Protein AF-A0A0J1GUE4-F1 (afdb_monomer_lite)

Sequence (64 aa):
MKAEDILRIQKLAARIRTMSVISQEGKLHELGQDDILELLEMQQEQASEIERMANRALKSITAR

Foldseek 3Di:
DDPVLVVLLVVLVVLLVVLVCCVPVPCVVVDDPVNVVVSVVSNVVSVVVNVVSVVVVVCVVVVD

pLDDT: mean 84.65, std 12.2, range [51.91, 97.0]

Radius of gyration: 15.06 Å; chains: 1; bounding box: 30×18×47 Å

Secondary structure (DSSP, 8-state):
--HHHHHHHHHHHHHHHHHHHHIIIIIGGGS-HHHHHHHHHHHHHHHHHHHHHHHHHHHHHHT-

Structure (mmCIF, N/CA/C/O backbone):
data_AF-A0A0J1GUE4-F1
#
_entry.id   AF-A0A0J1GUE4-F1
#
loop_
_atom_site.group_PDB
_atom_site.id
_atom_site.type_symbol
_atom_site.label_atom_id
_atom_site.label_alt_id
_atom_site.label_comp_id
_atom_site.label_asym_id
_atom_site.label_entity_id
_atom_site.label_seq_id
_atom_site.pdbx_PDB_ins_code
_atom_site.Cartn_x
_atom_site.Cartn_y
_atom_site.Cartn_z
_atom_site.occupancy
_atom_site.B_iso_or_equiv
_atom_site.auth_seq_id
_atom_site.auth_comp_id
_atom_site.auth_asym_id
_atom_site.auth_atom_id
_atom_site.pdbx_PDB_model_num
ATOM 1 N N . MET A 1 1 ? -12.910 -2.855 13.865 1.00 84.19 1 MET A N 1
ATOM 2 C CA . MET A 1 1 ? -12.673 -2.664 12.416 1.00 84.19 1 MET A CA 1
ATOM 3 C C . MET A 1 1 ? -13.916 -3.114 11.662 1.00 84.19 1 MET A C 1
ATOM 5 O O . MET A 1 1 ? -14.484 -4.127 12.057 1.00 84.19 1 MET A O 1
ATOM 9 N N . LYS A 1 2 ? -14.381 -2.358 10.664 1.00 88.38 2 LYS A N 1
ATOM 10 C CA . LYS A 1 2 ? -15.584 -2.689 9.876 1.00 88.38 2 LYS A CA 1
ATOM 11 C C . LYS A 1 2 ? -15.215 -3.508 8.631 1.00 88.38 2 LYS A C 1
ATOM 13 O O . LYS A 1 2 ? -14.060 -3.519 8.218 1.00 88.38 2 LYS A O 1
ATOM 18 N N . ALA A 1 3 ? -16.195 -4.168 8.008 1.00 89.62 3 ALA A N 1
ATOM 19 C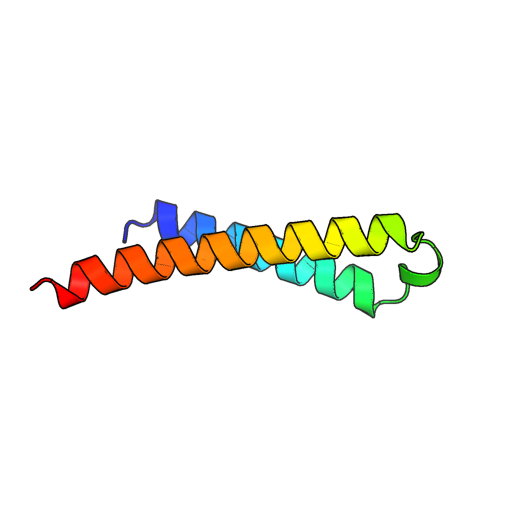 CA . ALA A 1 3 ? -15.980 -4.925 6.767 1.00 89.62 3 ALA A CA 1
ATOM 20 C C . ALA A 1 3 ? -15.422 -4.048 5.625 1.00 89.62 3 ALA A C 1
ATOM 22 O O . ALA A 1 3 ? -14.571 -4.490 4.857 1.00 89.62 3 ALA A O 1
ATOM 23 N N . GLU A 1 4 ? -15.839 -2.781 5.565 1.00 91.31 4 GLU A N 1
ATOM 24 C CA . GLU A 1 4 ? -15.329 -1.780 4.617 1.00 91.31 4 GLU A CA 1
ATOM 25 C C . GLU A 1 4 ? -13.821 -1.534 4.774 1.00 91.31 4 GLU A C 1
ATOM 27 O O . GLU A 1 4 ? -13.103 -1.441 3.778 1.00 91.31 4 GLU A O 1
ATOM 32 N N . ASP A 1 5 ? -13.326 -1.491 6.016 1.00 90.94 5 ASP A N 1
ATOM 33 C CA . ASP A 1 5 ? -11.901 -1.316 6.306 1.00 90.94 5 ASP A CA 1
ATOM 34 C C . ASP A 1 5 ? -11.093 -2.518 5.796 1.00 90.94 5 ASP A C 1
ATOM 36 O O . ASP A 1 5 ? -10.031 -2.356 5.199 1.00 90.94 5 ASP A O 1
ATOM 40 N N . ILE A 1 6 ? -11.620 -3.733 5.983 1.00 92.19 6 ILE A N 1
ATOM 41 C CA . ILE A 1 6 ? -10.990 -4.973 5.508 1.00 92.19 6 ILE A CA 1
ATOM 42 C C . ILE A 1 6 ? -10.922 -4.978 3.980 1.00 92.19 6 ILE A C 1
ATOM 44 O O . ILE A 1 6 ? -9.863 -5.245 3.413 1.00 92.19 6 ILE A O 1
ATOM 48 N N . LEU A 1 7 ? -12.024 -4.631 3.309 1.00 94.56 7 LEU A N 1
ATOM 49 C CA . LEU A 1 7 ? -12.066 -4.553 1.850 1.00 94.56 7 LEU A CA 1
ATOM 50 C C . LEU A 1 7 ? -11.065 -3.519 1.315 1.00 94.56 7 LEU A C 1
ATOM 52 O O . LEU A 1 7 ? -10.403 -3.751 0.302 1.00 94.56 7 LEU A O 1
ATOM 56 N N . ARG A 1 8 ? -10.924 -2.381 2.000 1.00 94.62 8 ARG A N 1
ATOM 57 C CA . ARG A 1 8 ? -9.948 -1.346 1.645 1.00 94.62 8 ARG A CA 1
ATOM 58 C C . ARG A 1 8 ? -8.509 -1.832 1.831 1.00 94.62 8 ARG A C 1
ATOM 60 O O . ARG A 1 8 ? -7.716 -1.670 0.907 1.00 94.62 8 ARG A O 1
ATOM 67 N N . ILE A 1 9 ? -8.190 -2.504 2.940 1.00 95.44 9 ILE A N 1
ATOM 68 C CA . ILE A 1 9 ? -6.873 -3.133 3.152 1.00 95.44 9 ILE A CA 1
ATOM 69 C C . ILE A 1 9 ? -6.574 -4.152 2.047 1.00 95.44 9 ILE A C 1
ATOM 71 O O . ILE A 1 9 ? -5.484 -4.137 1.482 1.00 95.44 9 ILE A O 1
ATOM 75 N N . GLN A 1 10 ? -7.539 -5.004 1.689 1.00 94.44 10 GLN A N 1
ATOM 76 C CA . GLN A 1 10 ? -7.363 -5.989 0.618 1.00 94.44 10 GLN A CA 1
ATOM 77 C C . GLN A 1 10 ? -7.052 -5.331 -0.730 1.00 94.44 10 GLN A C 1
ATOM 79 O O . GLN A 1 10 ? -6.165 -5.802 -1.443 1.00 94.44 10 GLN A O 1
ATOM 84 N N . LYS A 1 11 ? -7.735 -4.228 -1.066 1.00 94.69 11 LYS A N 1
ATOM 85 C CA . LYS A 1 11 ? -7.471 -3.455 -2.289 1.00 94.69 11 LYS A CA 1
ATOM 86 C C . LYS A 1 11 ? -6.074 -2.832 -2.286 1.00 94.69 11 LYS A C 1
ATOM 88 O O . LYS A 1 11 ? -5.368 -2.953 -3.283 1.00 94.69 11 LYS A O 1
ATOM 93 N N . LEU A 1 12 ? -5.665 -2.205 -1.182 1.00 94.62 12 LEU A N 1
ATOM 94 C CA . LEU A 1 12 ? -4.323 -1.628 -1.039 1.00 94.62 12 LEU A CA 1
ATOM 95 C C . LEU A 1 12 ? -3.246 -2.714 -1.168 1.00 94.62 12 LEU A C 1
ATOM 97 O O . LEU A 1 12 ? -2.335 -2.591 -1.978 1.00 94.62 12 LEU A O 1
ATOM 101 N N . ALA A 1 13 ? -3.409 -3.836 -0.465 1.00 93.88 13 ALA A N 1
ATOM 102 C CA . ALA A 1 13 ? -2.474 -4.955 -0.530 1.00 93.88 13 ALA A CA 1
ATOM 103 C C . ALA A 1 13 ? -2.398 -5.589 -1.931 1.00 93.88 13 ALA A C 1
ATOM 105 O O . ALA A 1 13 ? -1.326 -6.015 -2.359 1.00 93.88 13 ALA A O 1
ATOM 106 N N . ALA A 1 14 ? -3.518 -5.659 -2.658 1.00 92.50 14 ALA A N 1
ATOM 107 C CA . ALA A 1 14 ? -3.529 -6.127 -4.041 1.00 92.50 14 ALA A CA 1
ATOM 108 C C . ALA A 1 14 ? -2.728 -5.197 -4.963 1.00 92.50 14 ALA A C 1
ATOM 110 O O . ALA A 1 14 ? -1.913 -5.692 -5.736 1.00 92.50 14 ALA A O 1
ATOM 111 N N . ARG A 1 15 ? -2.892 -3.872 -4.833 1.00 90.81 15 ARG A N 1
ATOM 112 C CA . ARG A 1 15 ? -2.132 -2.883 -5.619 1.00 90.81 15 ARG A CA 1
ATOM 113 C C . ARG A 1 15 ? -0.628 -2.991 -5.366 1.00 90.81 15 ARG A C 1
ATOM 115 O O . ARG A 1 15 ? 0.124 -3.094 -6.332 1.00 90.81 15 ARG A O 1
ATOM 122 N N . ILE A 1 16 ? -0.208 -3.082 -4.100 1.00 92.94 16 ILE A N 1
ATOM 123 C CA . ILE A 1 16 ? 1.206 -3.269 -3.729 1.00 92.94 16 ILE A CA 1
ATOM 124 C C . ILE A 1 16 ? 1.786 -4.521 -4.403 1.00 92.94 16 ILE A C 1
ATOM 126 O O . ILE A 1 16 ? 2.852 -4.447 -5.016 1.00 92.94 16 ILE A O 1
ATOM 130 N N . ARG A 1 17 ? 1.075 -5.661 -4.343 1.00 89.75 17 ARG A N 1
ATOM 131 C CA . ARG A 1 17 ? 1.516 -6.910 -4.989 1.00 89.75 17 ARG A CA 1
ATOM 132 C C . ARG A 1 17 ? 1.618 -6.775 -6.503 1.00 89.75 17 ARG A C 1
ATOM 134 O O . ARG A 1 17 ? 2.623 -7.190 -7.064 1.00 89.75 17 ARG A O 1
ATOM 141 N N . THR A 1 18 ? 0.619 -6.187 -7.159 1.00 85.94 18 THR A N 1
ATOM 142 C CA . THR A 1 18 ? 0.649 -5.970 -8.612 1.00 85.94 18 THR A CA 1
ATOM 143 C C . THR A 1 18 ? 1.855 -5.124 -9.021 1.00 85.94 18 THR A C 1
ATOM 145 O O . THR A 1 18 ? 2.569 -5.500 -9.944 1.00 85.94 18 THR A O 1
ATOM 148 N N . MET A 1 19 ? 2.139 -4.037 -8.300 1.00 83.38 19 MET A N 1
ATOM 149 C CA .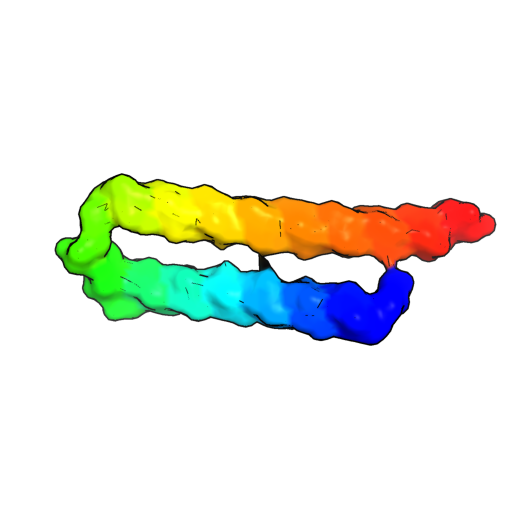 MET A 1 19 ? 3.313 -3.194 -8.560 1.00 83.38 19 MET A CA 1
ATOM 150 C C . MET A 1 19 ? 4.631 -3.949 -8.328 1.00 83.38 19 MET A C 1
ATOM 152 O O . MET A 1 19 ? 5.563 -3.816 -9.115 1.00 83.38 19 MET A O 1
ATOM 156 N N . SER A 1 20 ? 4.695 -4.801 -7.298 1.00 82.62 20 SER A N 1
ATOM 157 C CA . SER A 1 20 ? 5.866 -5.648 -7.036 1.00 82.62 20 SER A CA 1
ATOM 158 C C . SER A 1 20 ? 6.111 -6.670 -8.149 1.00 82.62 20 SER A C 1
ATOM 160 O O . SER A 1 20 ? 7.262 -6.909 -8.500 1.00 82.62 20 SER A O 1
ATOM 162 N N . VAL A 1 21 ? 5.054 -7.269 -8.704 1.00 80.88 21 VAL A N 1
ATOM 163 C CA . VAL A 1 21 ? 5.160 -8.208 -9.832 1.00 80.88 21 VAL A CA 1
ATOM 164 C C . VAL A 1 21 ? 5.660 -7.482 -11.081 1.00 80.88 21 VAL A C 1
ATOM 166 O O . VAL A 1 21 ? 6.613 -7.940 -11.696 1.00 80.88 21 VAL A O 1
ATOM 169 N N . ILE A 1 22 ? 5.101 -6.309 -11.400 1.00 74.50 22 ILE A N 1
ATOM 170 C CA . ILE A 1 22 ? 5.540 -5.485 -12.543 1.00 74.50 22 ILE A CA 1
ATOM 171 C C . ILE A 1 22 ? 7.029 -5.118 -12.431 1.00 74.50 22 ILE A C 1
ATOM 173 O O . ILE A 1 22 ? 7.758 -5.156 -13.422 1.00 74.50 22 ILE A O 1
ATOM 177 N N . SER A 1 23 ? 7.485 -4.797 -11.218 1.00 70.62 23 SER A N 1
ATOM 178 C CA . SER A 1 23 ? 8.892 -4.520 -10.929 1.00 70.62 23 SER A CA 1
ATOM 179 C C . SER A 1 23 ? 9.783 -5.760 -11.138 1.00 70.62 23 SER A C 1
ATOM 181 O O . SER A 1 23 ? 10.824 -5.672 -11.785 1.00 70.62 23 SER A O 1
ATOM 183 N N . GLN A 1 24 ? 9.369 -6.937 -10.658 1.00 69.69 24 GLN A N 1
ATOM 184 C CA . GLN A 1 24 ? 10.180 -8.164 -10.707 1.00 69.69 24 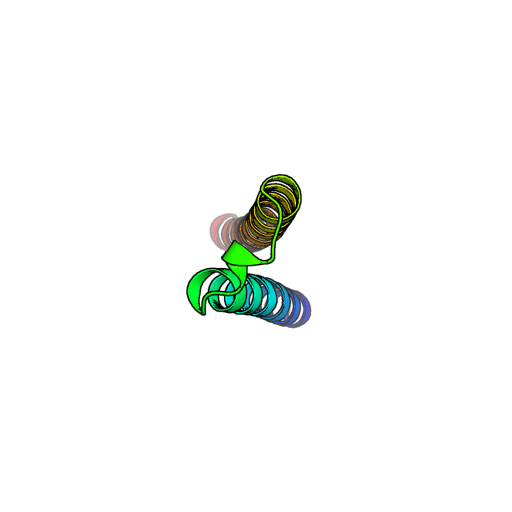GLN A CA 1
ATOM 185 C C . GLN A 1 24 ? 10.174 -8.878 -12.067 1.00 69.69 24 GLN A C 1
ATOM 187 O O . GLN A 1 24 ? 11.204 -9.412 -12.470 1.00 69.69 24 GLN A O 1
ATOM 192 N N . GLU A 1 25 ? 9.056 -8.878 -12.799 1.00 67.88 25 GLU A N 1
ATOM 193 C CA . GLU A 1 25 ? 8.901 -9.579 -14.089 1.00 67.88 25 GLU A CA 1
ATOM 194 C C . GLU A 1 25 ? 9.577 -8.859 -15.273 1.00 67.88 25 GLU A C 1
ATOM 196 O O . GLU A 1 25 ? 9.396 -9.229 -16.431 1.00 67.88 25 GLU A O 1
ATOM 201 N N . GLY A 1 26 ? 10.429 -7.866 -15.003 1.00 54.84 26 GLY A N 1
ATOM 202 C CA . GLY A 1 26 ? 11.414 -7.414 -15.983 1.00 54.84 26 GLY A CA 1
ATOM 203 C C . GLY A 1 26 ? 10.982 -6.264 -16.890 1.00 54.84 26 GLY A C 1
ATOM 204 O O . GLY A 1 26 ? 11.639 -6.035 -17.902 1.00 54.84 26 GLY A O 1
ATOM 205 N N . LYS A 1 27 ? 9.973 -5.464 -16.523 1.00 55.19 27 LYS A N 1
ATOM 206 C CA . LYS A 1 27 ? 9.700 -4.177 -17.202 1.00 55.19 27 LYS A CA 1
ATOM 207 C C . LYS A 1 27 ? 10.383 -2.964 -16.567 1.00 55.19 27 LYS A C 1
ATOM 209 O O . LYS A 1 27 ? 10.258 -1.869 -17.096 1.00 55.19 27 LYS A O 1
ATOM 214 N N . LEU A 1 28 ? 11.173 -3.139 -15.502 1.00 53.31 28 LEU A N 1
ATOM 215 C CA . LEU A 1 28 ? 12.002 -2.048 -14.961 1.00 53.31 28 LEU A CA 1
ATOM 216 C C . LEU A 1 28 ? 12.970 -1.470 -16.001 1.00 53.31 28 LEU A C 1
ATOM 218 O O . LEU A 1 28 ? 13.262 -0.289 -15.959 1.00 53.31 28 LEU A O 1
ATOM 222 N N . HIS A 1 29 ? 13.431 -2.280 -16.954 1.00 55.34 29 HIS A N 1
ATOM 223 C CA . HIS A 1 29 ? 14.307 -1.850 -18.048 1.00 55.34 29 HIS A CA 1
ATOM 224 C C . HIS A 1 29 ? 13.624 -0.855 -19.009 1.00 55.34 29 HIS A C 1
ATOM 226 O O . HIS A 1 29 ? 14.315 -0.133 -19.721 1.00 55.34 29 HIS A O 1
ATOM 232 N N . GLU A 1 30 ? 12.284 -0.844 -19.050 1.00 60.22 30 GLU A N 1
ATOM 233 C CA . GLU A 1 30 ? 11.466 0.097 -19.834 1.00 60.22 30 GLU A CA 1
ATOM 234 C C . GLU A 1 30 ? 11.031 1.318 -19.007 1.00 60.22 30 GLU A C 1
ATOM 236 O O . GLU A 1 30 ? 10.553 2.294 -19.580 1.00 60.22 30 GLU A O 1
ATOM 241 N N . LEU A 1 31 ? 11.171 1.261 -17.679 1.00 67.44 31 LEU A N 1
ATOM 242 C CA . LEU A 1 31 ? 10.798 2.336 -16.767 1.00 67.44 31 LEU A CA 1
ATOM 243 C C . LEU A 1 31 ? 12.024 3.194 -16.466 1.00 67.44 31 LEU A C 1
ATOM 245 O O . LEU A 1 31 ? 13.101 2.687 -16.144 1.00 67.44 31 LEU A O 1
ATOM 249 N N . GLY A 1 32 ? 11.861 4.510 -16.562 1.00 74.00 32 GLY A N 1
ATOM 250 C CA . GLY A 1 32 ? 12.884 5.435 -16.106 1.00 74.00 32 GLY A CA 1
ATOM 251 C C . GLY A 1 32 ? 13.097 5.302 -14.598 1.00 74.00 32 GLY A C 1
ATOM 252 O O . GLY A 1 32 ? 12.229 4.838 -13.859 1.00 74.00 32 GLY A O 1
ATOM 253 N N . GLN A 1 33 ? 14.255 5.750 -14.115 1.00 77.94 33 GLN A N 1
ATOM 254 C CA . GLN A 1 33 ? 14.537 5.804 -12.678 1.00 77.94 33 GLN A CA 1
ATOM 255 C C . GLN A 1 33 ? 13.463 6.598 -11.909 1.00 77.94 33 GLN A C 1
ATOM 257 O O . GLN A 1 33 ? 13.097 6.207 -10.802 1.00 77.94 33 GLN A O 1
ATOM 262 N N . ASP A 1 34 ? 12.932 7.660 -12.515 1.00 84.12 34 ASP A N 1
ATOM 263 C CA . ASP A 1 34 ? 11.877 8.491 -11.930 1.00 84.12 34 ASP A CA 1
ATOM 264 C C . ASP A 1 34 ? 10.546 7.732 -11.811 1.00 84.12 34 ASP A C 1
ATOM 266 O O . ASP A 1 34 ? 9.914 7.775 -10.757 1.00 84.12 34 ASP A O 1
ATOM 270 N N . ASP A 1 35 ? 10.172 6.944 -12.826 1.00 82.75 35 ASP A N 1
ATOM 271 C CA . ASP A 1 35 ? 8.963 6.108 -12.780 1.00 82.75 35 ASP A CA 1
ATOM 272 C C . ASP A 1 35 ? 9.065 5.052 -11.666 1.00 82.75 35 ASP A C 1
ATOM 274 O O . ASP A 1 35 ? 8.093 4.737 -10.980 1.00 82.75 35 ASP A O 1
ATOM 278 N N . ILE A 1 36 ? 10.264 4.499 -11.456 1.00 82.12 36 ILE A N 1
ATOM 279 C CA . ILE A 1 36 ? 10.523 3.532 -10.384 1.00 82.12 36 ILE A CA 1
ATOM 280 C C . ILE A 1 36 ? 10.362 4.193 -9.015 1.00 82.12 36 ILE A C 1
ATOM 282 O O . ILE A 1 36 ? 9.765 3.597 -8.117 1.00 82.12 36 ILE A O 1
ATOM 286 N N . LEU A 1 37 ? 10.882 5.410 -8.846 1.00 85.50 37 LEU A N 1
ATOM 287 C CA . LEU A 1 37 ? 10.743 6.162 -7.600 1.00 85.50 37 LEU A CA 1
ATOM 288 C C . LEU A 1 37 ? 9.275 6.480 -7.304 1.00 85.50 37 LEU A C 1
ATOM 290 O O . LEU A 1 37 ? 8.829 6.228 -6.186 1.00 85.50 37 LEU A O 1
ATOM 294 N N . GLU A 1 38 ? 8.505 6.921 -8.300 1.00 87.19 38 GLU A N 1
ATOM 295 C CA . GLU A 1 38 ? 7.069 7.181 -8.145 1.00 87.19 38 GLU A CA 1
ATOM 296 C C . GLU A 1 38 ? 6.308 5.911 -7.728 1.00 87.19 38 GLU A C 1
ATOM 298 O O . GLU A 1 38 ? 5.504 5.924 -6.790 1.00 87.19 38 GLU A O 1
ATOM 303 N N . LEU A 1 39 ? 6.607 4.771 -8.359 1.00 86.12 39 LEU A N 1
ATOM 304 C CA . LEU A 1 39 ? 6.007 3.489 -7.988 1.00 86.12 39 LEU A CA 1
ATOM 305 C C . LEU A 1 39 ? 6.353 3.086 -6.545 1.00 86.12 39 LEU A C 1
ATOM 307 O O . LEU A 1 39 ? 5.482 2.594 -5.820 1.00 86.12 39 LEU A O 1
ATOM 311 N N . LEU A 1 40 ? 7.595 3.293 -6.104 1.00 86.69 40 LEU A N 1
ATOM 312 C CA . LEU A 1 40 ? 8.011 2.998 -4.730 1.00 86.69 40 LEU A CA 1
ATOM 313 C C . LEU A 1 40 ? 7.327 3.924 -3.715 1.00 86.69 40 LEU A C 1
ATOM 315 O O . LEU A 1 40 ? 6.860 3.449 -2.677 1.00 86.69 40 LEU A O 1
ATOM 319 N N . GLU A 1 41 ? 7.202 5.217 -4.018 1.00 91.50 41 GLU A N 1
ATOM 320 C CA . GLU A 1 41 ? 6.478 6.176 -3.176 1.00 91.50 41 GLU A CA 1
ATOM 321 C C . GLU A 1 41 ? 5.007 5.777 -3.017 1.00 91.50 41 GLU A C 1
ATOM 323 O O . GLU A 1 41 ? 4.492 5.700 -1.897 1.00 91.50 41 GLU A O 1
ATOM 328 N N . MET A 1 42 ? 4.350 5.411 -4.119 1.00 91.38 42 MET A N 1
ATOM 329 C CA . MET A 1 42 ? 2.977 4.911 -4.101 1.00 91.38 42 MET A CA 1
ATOM 330 C C . MET A 1 42 ? 2.832 3.623 -3.274 1.00 91.38 42 MET A C 1
ATOM 332 O O . MET A 1 42 ? 1.852 3.469 -2.537 1.00 91.38 42 MET A O 1
ATOM 336 N N . GLN A 1 43 ? 3.780 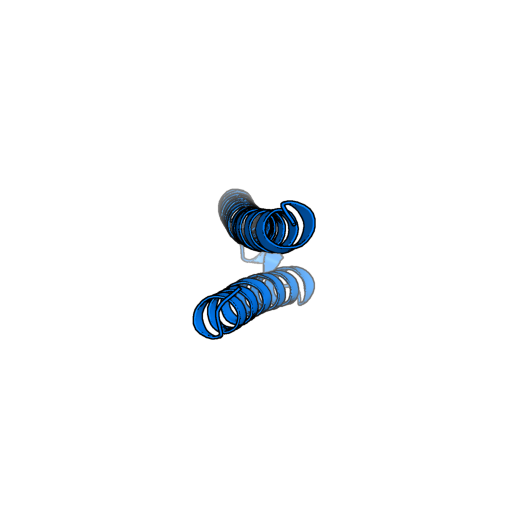2.682 -3.372 1.00 91.00 43 GLN A N 1
ATOM 337 C CA . GLN A 1 43 ? 3.774 1.469 -2.545 1.00 91.00 43 GLN A CA 1
ATOM 338 C C . GLN A 1 43 ? 3.913 1.807 -1.056 1.00 91.00 43 GLN A C 1
ATOM 340 O O . GLN A 1 43 ? 3.175 1.259 -0.230 1.00 91.00 43 GLN A O 1
ATOM 345 N N . GLN A 1 44 ? 4.812 2.732 -0.715 1.00 93.00 44 GLN A N 1
ATOM 346 C CA . GLN A 1 44 ? 5.050 3.159 0.660 1.00 93.00 44 GLN A CA 1
ATOM 347 C C . GLN A 1 44 ? 3.828 3.867 1.260 1.00 93.00 44 GLN A C 1
ATOM 349 O O . GLN A 1 44 ? 3.476 3.627 2.422 1.00 93.00 44 GLN A O 1
ATOM 354 N N . GLU A 1 45 ? 3.140 4.704 0.482 1.00 96.12 45 GLU A N 1
ATOM 355 C CA . GLU A 1 45 ? 1.918 5.380 0.922 1.00 96.12 45 GLU A CA 1
ATOM 356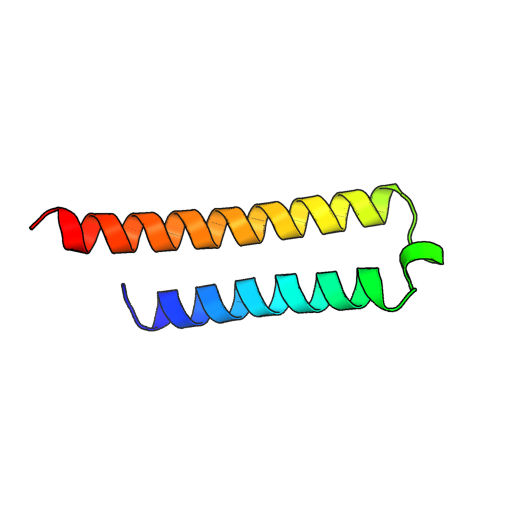 C C . GLU A 1 45 ? 0.795 4.375 1.212 1.00 96.12 45 GLU A C 1
ATOM 358 O O . GLU A 1 45 ? 0.163 4.430 2.275 1.00 96.12 45 GLU A O 1
ATOM 363 N N . GLN A 1 46 ? 0.589 3.409 0.310 1.00 94.56 46 GLN A N 1
ATOM 364 C CA . GLN A 1 46 ? -0.410 2.350 0.472 1.00 94.56 46 GLN A CA 1
ATOM 365 C C . GLN A 1 46 ? -0.114 1.474 1.697 1.00 94.56 46 GLN A C 1
ATOM 367 O O . GLN A 1 46 ? -1.028 1.161 2.465 1.00 94.56 46 GLN A O 1
ATOM 372 N N . ALA A 1 47 ? 1.153 1.107 1.917 1.00 95.44 47 ALA A N 1
ATOM 373 C CA . ALA A 1 47 ? 1.574 0.341 3.089 1.00 95.44 47 ALA A CA 1
ATOM 374 C C . ALA A 1 47 ? 1.335 1.126 4.389 1.00 95.44 47 ALA A C 1
ATOM 376 O O . ALA A 1 47 ? 0.717 0.614 5.325 1.00 95.44 47 ALA A O 1
ATOM 377 N N . SER A 1 48 ? 1.716 2.406 4.409 1.00 97.00 48 SER A N 1
ATOM 378 C CA . SER A 1 48 ? 1.491 3.299 5.552 1.00 97.00 48 SER A CA 1
ATOM 379 C C . SER A 1 48 ? 0.002 3.452 5.877 1.00 97.00 48 SER A C 1
ATOM 381 O O . SER A 1 48 ? -0.393 3.561 7.040 1.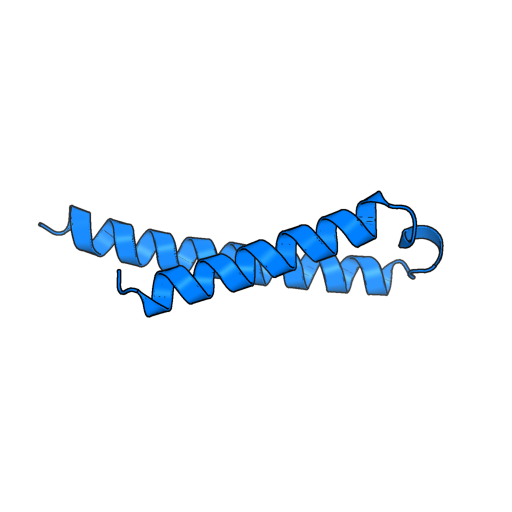00 97.00 48 SER A O 1
ATOM 383 N N . GLU A 1 49 ? -0.866 3.466 4.865 1.00 96.38 49 GLU A N 1
ATOM 384 C CA . GLU A 1 49 ? -2.308 3.506 5.075 1.00 96.38 49 GLU A CA 1
ATOM 385 C C . GLU A 1 49 ? -2.832 2.223 5.734 1.00 96.38 49 GLU A C 1
ATOM 387 O O . GLU A 1 49 ? -3.597 2.312 6.702 1.00 96.38 49 GLU A O 1
ATOM 392 N N . ILE A 1 50 ? -2.377 1.051 5.277 1.00 96.56 50 ILE A N 1
ATOM 393 C CA . ILE A 1 50 ? -2.697 -0.239 5.905 1.00 96.56 50 ILE A CA 1
ATOM 394 C C . ILE A 1 50 ? -2.264 -0.228 7.377 1.00 96.56 50 ILE A C 1
ATOM 396 O O . ILE A 1 50 ? -3.069 -0.563 8.248 1.00 96.56 50 ILE A O 1
ATOM 400 N N . GLU A 1 51 ? -1.045 0.224 7.682 1.00 95.69 51 GLU A N 1
ATOM 401 C CA . GLU A 1 51 ? -0.550 0.329 9.060 1.00 95.69 51 GLU A CA 1
ATOM 402 C C . GLU A 1 51 ? -1.404 1.266 9.917 1.00 95.69 51 GLU A C 1
ATOM 404 O O . GLU A 1 51 ? -1.768 0.928 11.046 1.00 95.69 51 GLU A O 1
ATOM 409 N N . ARG A 1 52 ? -1.796 2.436 9.394 1.00 96.00 52 ARG A N 1
ATOM 410 C CA . ARG A 1 52 ? -2.700 3.361 10.101 1.00 96.00 52 ARG A CA 1
ATOM 411 C C . ARG A 1 52 ? -4.058 2.723 10.386 1.00 96.00 52 ARG A C 1
ATOM 413 O O . ARG A 1 52 ? -4.651 2.976 11.438 1.00 96.00 52 ARG A O 1
ATOM 420 N N . MET A 1 53 ? -4.591 1.927 9.463 1.00 95.00 53 MET A N 1
ATOM 421 C CA . MET A 1 53 ? -5.855 1.210 9.659 1.00 95.00 53 MET A CA 1
ATOM 422 C C . MET A 1 53 ? -5.716 0.096 10.700 1.00 95.00 53 MET A C 1
ATOM 424 O O . MET A 1 53 ? -6.528 0.028 11.625 1.00 95.00 53 MET A O 1
ATOM 428 N N . ALA A 1 54 ? -4.655 -0.708 10.610 1.00 92.00 54 ALA A N 1
ATOM 429 C CA . ALA A 1 54 ? -4.353 -1.767 11.565 1.00 92.00 54 ALA A CA 1
ATOM 430 C C . ALA A 1 54 ? -4.139 -1.208 12.979 1.00 92.00 54 ALA A C 1
ATOM 432 O O . ALA A 1 54 ? -4.753 -1.685 13.928 1.00 92.00 54 ALA A O 1
ATOM 433 N N . ASN A 1 55 ? -3.371 -0.126 13.126 1.00 93.19 55 ASN A N 1
ATOM 434 C CA . ASN A 1 55 ? -3.148 0.536 14.411 1.00 93.19 55 ASN A CA 1
ATOM 435 C C . ASN A 1 55 ? -4.443 1.070 15.032 1.00 93.19 55 ASN A C 1
ATOM 437 O O . ASN A 1 55 ? -4.658 0.928 16.236 1.00 93.19 55 ASN A O 1
ATOM 441 N N . ARG A 1 56 ? -5.338 1.663 14.230 1.00 92.00 56 ARG A N 1
ATOM 442 C CA . ARG A 1 56 ? -6.665 2.086 14.711 1.00 92.00 56 ARG A CA 1
ATOM 443 C C . ARG A 1 56 ? -7.498 0.894 15.177 1.00 92.00 56 ARG A C 1
ATOM 445 O O . ARG A 1 56 ? -8.142 0.976 16.222 1.00 92.00 56 ARG A O 1
ATOM 452 N N . ALA A 1 57 ? -7.456 -0.217 14.442 1.00 89.69 57 ALA A N 1
ATOM 453 C CA . ALA A 1 57 ? -8.139 -1.444 14.829 1.00 89.69 57 ALA A CA 1
ATOM 454 C C . ALA A 1 57 ? -7.581 -2.018 16.141 1.00 89.69 57 ALA A C 1
ATOM 456 O O . ALA A 1 57 ? -8.361 -2.298 17.049 1.00 89.69 57 ALA A O 1
ATOM 457 N N . LEU A 1 58 ? -6.257 -2.115 16.280 1.00 89.56 58 LEU A N 1
ATOM 458 C CA . LEU A 1 58 ? -5.593 -2.606 17.489 1.00 89.56 58 LEU A CA 1
ATOM 459 C C . LEU A 1 58 ? -5.946 -1.750 18.706 1.00 89.56 58 LEU A C 1
ATOM 461 O O . LEU A 1 58 ? -6.426 -2.288 19.699 1.00 89.56 58 LEU A O 1
ATOM 465 N N . LYS A 1 59 ? -5.838 -0.419 18.596 1.00 90.25 59 LYS A N 1
ATOM 466 C CA . LYS A 1 59 ? -6.215 0.508 19.677 1.00 90.25 59 LYS A CA 1
ATOM 467 C C . LYS A 1 59 ? -7.663 0.328 20.131 1.00 90.25 59 LYS A C 1
ATOM 469 O O . LYS A 1 59 ? -7.940 0.413 21.320 1.00 90.25 59 LYS A O 1
ATOM 474 N N . SER A 1 60 ? -8.585 0.055 19.205 1.00 85.25 60 SER A N 1
ATOM 475 C CA . SER A 1 60 ? -9.996 -0.178 19.549 1.00 85.25 60 SER A CA 1
ATOM 476 C C . SER A 1 60 ? -10.236 -1.466 20.347 1.00 85.25 60 SER A C 1
ATOM 478 O O . SER A 1 60 ? -11.249 -1.578 21.031 1.00 85.25 60 SER A O 1
ATOM 480 N N . ILE A 1 61 ? -9.318 -2.432 20.255 1.00 84.50 61 ILE A N 1
ATOM 481 C CA . ILE A 1 61 ? -9.379 -3.707 20.977 1.00 84.50 61 ILE A CA 1
ATOM 482 C C . ILE A 1 61 ? -8.648 -3.593 22.320 1.00 84.50 61 ILE A C 1
ATOM 484 O O . ILE A 1 61 ? -9.132 -4.128 23.310 1.00 84.50 61 ILE A O 1
ATOM 488 N N . THR A 1 62 ? -7.518 -2.879 22.367 1.00 77.62 62 THR A N 1
ATOM 489 C CA . THR A 1 62 ? -6.670 -2.743 23.565 1.00 77.62 62 THR A CA 1
ATOM 490 C C . THR A 1 62 ? -7.105 -1.638 24.527 1.00 77.62 62 THR A C 1
ATOM 492 O O . THR A 1 62 ? -6.603 -1.587 25.639 1.00 77.62 62 THR A O 1
ATOM 495 N N . ALA A 1 63 ? -7.986 -0.722 24.113 1.00 69.12 63 ALA A N 1
ATOM 496 C CA . ALA A 1 63 ? -8.561 0.308 24.988 1.00 69.12 63 ALA A CA 1
ATOM 497 C C . ALA A 1 63 ? -9.766 -0.195 25.817 1.00 69.12 63 ALA A C 1
ATOM 499 O O . ALA A 1 63 ? -10.529 0.619 26.337 1.00 69.12 63 ALA A O 1
ATOM 500 N N . ARG A 1 64 ? -9.961 -1.517 25.891 1.00 51.91 64 ARG A N 1
ATOM 501 C CA . ARG A 1 64 ? -10.893 -2.197 26.800 1.00 51.91 64 ARG A CA 1
ATOM 502 C C . ARG A 1 64 ? -10.146 -2.681 28.030 1.00 51.91 64 ARG A C 1
ATOM 504 O O . ARG A 1 64 ? -10.770 -2.641 29.108 1.00 51.91 64 ARG A O 1
#

Organism: NCBI:txid1195763